Protein AF-M6KYQ9-F1 (afdb_monomer)

Sequence (155 aa):
MGEHYPYIKIFADIIESGAWANLSSAAKTLYLVLLKFSDQHFKPVWPSTEVLLRLTGFKTKKSIIQGKRDLIQAGLLQVTPGTGHTSSRYYFCFNYPGSKIPPQGYNFGNPGGGEKETQGVGKNGSQGSGEVTPNHINITITNNQHQEPEKQKNK

Foldseek 3Di:
DDDPDPDFDDDVLCVVVCLQVQADPLLNLQVRLQSVQADPLQDKDFDALVSSCVRSVPPDVVSVVRNQVRCVVSQQWDWDPDPVVGGIIIGGGQPHPPGPDPGSPDDDDPPDDDDDDDDDDDDDDDDDDDDDDDDDDDDDDDDPPPPDDDPDDDD

Mean predicted aligned error: 15.31 Å

Radius of gyration: 23.97 Å; Cα contacts (8 Å, |Δi|>4): 138; chains: 1; bounding box: 91×59×39 Å

Organism: NCBI:txid1049928

Solvent-accessible surface area (backbone atoms only — not comparable to full-atom values): 10399 Å² total; per-residue (Å²): 133,82,85,83,62,100,68,87,87,74,67,63,61,45,54,76,58,43,58,54,71,75,42,49,73,46,20,54,46,46,51,58,56,53,53,72,68,31,56,98,80,48,49,70,37,54,71,42,71,66,57,49,32,67,73,59,67,48,92,47,70,64,50,54,53,51,14,50,51,46,29,38,75,53,20,44,34,46,73,49,81,41,84,81,86,44,54,39,38,38,35,64,43,61,69,36,82,84,54,83,60,74,85,76,90,69,78,76,72,74,96,75,76,81,89,72,91,75,89,80,88,82,90,80,84,84,90,82,88,79,86,74,79,82,86,82,77,89,81,84,86,84,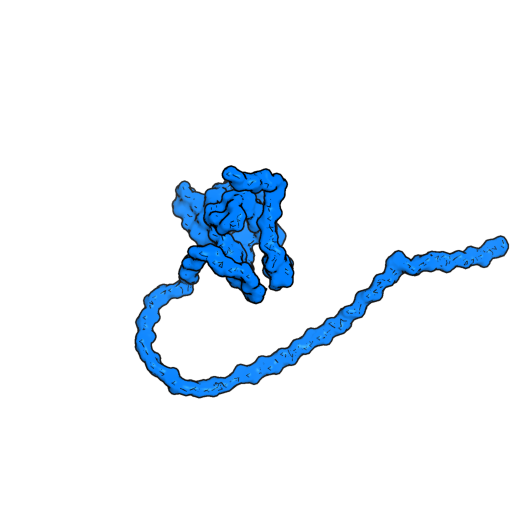84,76,90,78,71,75,81,79,82,80,85,77,132

Structure (mmCIF, N/CA/C/O backbone):
data_AF-M6KYQ9-F1
#
_entry.id   AF-M6KYQ9-F1
#
loop_
_atom_site.group_PDB
_atom_site.id
_atom_site.type_symbol
_atom_site.label_atom_id
_atom_site.label_alt_id
_atom_site.label_comp_id
_atom_site.label_asym_id
_atom_site.label_entity_id
_atom_site.label_seq_id
_atom_site.pdbx_PDB_ins_code
_atom_site.Cartn_x
_atom_site.Cartn_y
_atom_site.Cartn_z
_atom_site.occupancy
_atom_site.B_iso_or_equiv
_atom_site.auth_seq_id
_atom_site.auth_comp_id
_atom_site.auth_asym_id
_atom_site.auth_atom_id
_atom_site.pdbx_PDB_model_num
ATOM 1 N N . MET A 1 1 ? 3.608 9.296 -25.620 1.00 41.34 1 MET A N 1
ATOM 2 C CA . MET A 1 1 ? 2.483 9.630 -24.721 1.00 41.34 1 MET A CA 1
ATOM 3 C C . MET A 1 1 ? 1.931 8.308 -24.217 1.00 41.34 1 MET A C 1
ATOM 5 O O . MET A 1 1 ? 1.531 7.510 -25.050 1.00 41.34 1 MET A O 1
ATOM 9 N N . GLY A 1 2 ? 2.063 8.002 -22.924 1.00 53.06 2 GLY A N 1
ATOM 10 C CA . GLY A 1 2 ? 1.656 6.696 -22.387 1.00 53.06 2 GLY A CA 1
ATOM 11 C C . GLY A 1 2 ? 0.136 6.549 -22.405 1.00 53.06 2 GLY A C 1
ATOM 12 O O . GLY A 1 2 ? -0.569 7.496 -22.059 1.00 53.06 2 GLY A O 1
ATOM 13 N N . GLU A 1 3 ? -0.357 5.392 -22.836 1.00 57.31 3 GLU A N 1
ATOM 14 C CA . GLU A 1 3 ? -1.786 5.098 -22.913 1.00 57.31 3 GLU A CA 1
ATOM 15 C C . GLU A 1 3 ? -2.438 5.222 -21.532 1.00 57.31 3 GLU A C 1
ATOM 17 O O . GLU A 1 3 ? -2.168 4.451 -20.609 1.00 57.31 3 GLU A O 1
ATOM 22 N N . HIS A 1 4 ? -3.283 6.241 -21.378 1.00 58.47 4 HIS A N 1
ATOM 23 C CA . HIS A 1 4 ? -3.971 6.527 -20.130 1.00 58.47 4 HIS A CA 1
ATOM 24 C C . HIS A 1 4 ? -5.234 5.671 -20.043 1.00 58.47 4 HIS A C 1
ATOM 26 O O . HIS A 1 4 ? -6.346 6.107 -20.334 1.00 58.47 4 HIS A O 1
ATOM 32 N N . TYR A 1 5 ? -5.055 4.415 -19.661 1.00 62.69 5 TYR A N 1
ATOM 33 C CA . TYR A 1 5 ? -6.167 3.515 -19.412 1.00 62.69 5 TYR A CA 1
ATOM 34 C C . TYR A 1 5 ? -6.996 3.989 -18.199 1.00 62.69 5 TYR A C 1
ATOM 36 O O . TYR A 1 5 ? -6.416 4.329 -17.166 1.00 62.69 5 TYR A O 1
ATOM 44 N N . PRO A 1 6 ? -8.344 4.004 -18.260 1.00 81.44 6 PRO A N 1
ATOM 45 C CA . PRO A 1 6 ? -9.207 4.446 -17.156 1.00 81.44 6 PRO A CA 1
ATOM 46 C C . PRO A 1 6 ? -9.314 3.402 -16.025 1.00 81.44 6 PRO A C 1
ATOM 48 O O . PRO A 1 6 ? -10.320 3.341 -15.323 1.00 81.44 6 PRO A O 1
ATOM 51 N N . TYR A 1 7 ? -8.299 2.555 -15.852 1.00 83.44 7 TYR A N 1
ATOM 52 C CA . TYR A 1 7 ? -8.259 1.490 -14.857 1.00 83.44 7 TYR A CA 1
ATOM 53 C C . TYR A 1 7 ? -6.860 1.364 -14.245 1.00 83.44 7 TYR A C 1
ATOM 55 O O . TYR A 1 7 ? -5.866 1.812 -14.812 1.00 83.44 7 TYR A O 1
ATOM 63 N N . ILE A 1 8 ? -6.791 0.752 -13.064 1.00 86.56 8 ILE A N 1
ATOM 64 C CA . ILE A 1 8 ? -5.547 0.522 -12.326 1.00 86.56 8 ILE A CA 1
ATOM 65 C C . ILE A 1 8 ? -5.123 -0.930 -12.546 1.00 86.56 8 ILE A C 1
ATOM 67 O O . ILE A 1 8 ? -5.922 -1.841 -12.339 1.00 86.56 8 ILE A O 1
ATOM 71 N N . LYS A 1 9 ? -3.872 -1.145 -12.965 1.00 86.75 9 LYS A N 1
ATOM 72 C CA . LYS A 1 9 ? -3.270 -2.480 -13.078 1.00 86.75 9 LYS A CA 1
ATOM 73 C C . LYS A 1 9 ? -2.538 -2.834 -11.788 1.00 86.75 9 LYS A C 1
ATOM 75 O O . LYS A 1 9 ? -1.874 -1.985 -11.199 1.00 86.75 9 LYS A O 1
ATOM 80 N N . ILE A 1 10 ? -2.632 -4.098 -11.392 1.00 90.44 10 ILE A N 1
ATOM 81 C CA . ILE A 1 10 ? -1.835 -4.698 -10.319 1.00 90.44 10 ILE A CA 1
ATOM 82 C C . ILE A 1 10 ? -1.170 -5.962 -10.850 1.00 90.44 10 ILE A C 1
ATOM 84 O O . ILE A 1 10 ? -1.710 -6.610 -11.747 1.00 90.44 10 ILE A O 1
ATOM 88 N N . PHE A 1 11 ? -0.003 -6.316 -10.315 1.00 91.69 11 PHE A N 1
ATOM 89 C CA . PHE A 1 11 ? 0.630 -7.581 -10.667 1.00 91.69 11 PHE A CA 1
ATOM 90 C C . PHE A 1 11 ? -0.206 -8.752 -10.151 1.00 91.69 11 PHE A C 1
ATOM 92 O O .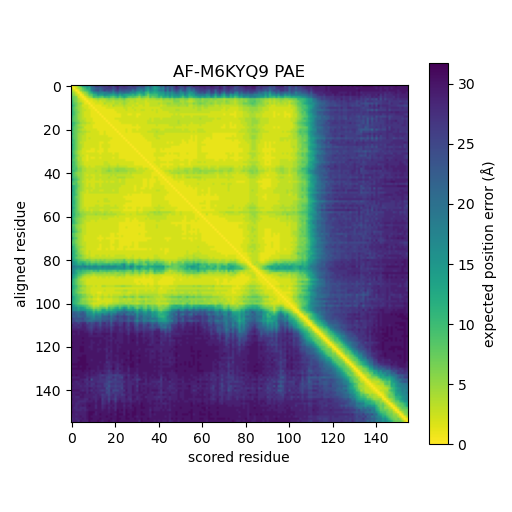 PHE A 1 11 ? -0.526 -8.808 -8.963 1.00 91.69 11 PHE A O 1
ATOM 99 N N . ALA A 1 12 ? -0.514 -9.699 -11.040 1.00 94.44 12 ALA A N 1
ATOM 100 C CA . ALA A 1 12 ? -1.242 -10.917 -10.687 1.00 94.44 12 ALA A CA 1
ATOM 101 C C . ALA A 1 12 ? -0.519 -11.716 -9.591 1.00 94.44 12 ALA A C 1
ATOM 103 O O . ALA A 1 12 ? -1.167 -12.224 -8.684 1.00 94.44 12 ALA A O 1
ATOM 104 N N . ASP A 1 13 ? 0.818 -11.713 -9.598 1.00 95.19 13 ASP A N 1
ATOM 105 C CA . ASP A 1 13 ? 1.647 -12.388 -8.593 1.00 95.19 13 ASP A CA 1
ATOM 106 C C . ASP A 1 13 ? 1.358 -11.924 -7.150 1.00 95.19 13 ASP A C 1
ATOM 108 O O . ASP A 1 13 ? 1.418 -12.725 -6.222 1.00 95.19 13 ASP A O 1
ATOM 112 N N . ILE A 1 14 ? 0.941 -10.667 -6.936 1.00 95.44 14 ILE A N 1
ATOM 113 C CA . ILE A 1 14 ? 0.548 -10.168 -5.602 1.00 95.44 14 ILE A CA 1
ATOM 114 C C . ILE A 1 14 ? -0.714 -10.887 -5.104 1.00 95.44 14 ILE A C 1
ATOM 116 O O . ILE A 1 14 ? -0.887 -11.104 -3.904 1.00 95.44 14 ILE A O 1
ATOM 120 N N . ILE A 1 15 ? -1.609 -11.259 -6.020 1.00 95.94 15 ILE A N 1
ATOM 121 C CA . ILE A 1 15 ? -2.817 -12.027 -5.715 1.00 95.94 15 ILE A CA 1
ATOM 122 C C . ILE A 1 15 ? -2.465 -13.509 -5.567 1.00 95.94 15 ILE A C 1
ATOM 124 O O . ILE A 1 15 ? -2.803 -14.113 -4.552 1.00 95.94 15 ILE A O 1
ATOM 128 N N . GLU A 1 16 ? -1.774 -14.078 -6.555 1.00 95.69 16 GLU A N 1
ATOM 129 C CA . GLU A 1 16 ? -1.474 -15.512 -6.648 1.00 95.69 16 GLU A CA 1
ATOM 130 C C . GLU A 1 16 ? -0.561 -16.010 -5.520 1.00 95.69 16 GLU A C 1
ATOM 132 O O . GLU A 1 16 ? -0.732 -17.127 -5.043 1.00 95.69 16 GLU A O 1
ATOM 137 N N . SER A 1 17 ? 0.363 -15.175 -5.037 1.00 95.00 17 SER A N 1
ATOM 138 C CA . SER A 1 17 ? 1.214 -15.477 -3.873 1.00 95.00 17 SER A CA 1
ATOM 139 C C . SER A 1 17 ? 0.464 -15.467 -2.535 1.00 95.00 17 SER A C 1
ATOM 141 O O . SER A 1 17 ? 1.022 -15.842 -1.506 1.00 95.00 17 SER A O 1
ATOM 143 N N . GLY A 1 18 ? -0.785 -14.989 -2.509 1.00 95.50 18 GLY A N 1
ATOM 144 C CA . GLY A 1 18 ? -1.556 -14.788 -1.283 1.00 95.50 18 GLY A CA 1
ATOM 145 C C . GLY A 1 18 ? -1.189 -13.518 -0.506 1.00 95.50 18 GLY A C 1
ATOM 146 O O . GLY A 1 18 ? -1.856 -13.206 0.485 1.00 95.50 18 GLY A O 1
ATOM 147 N N . ALA A 1 19 ? -0.201 -12.733 -0.959 1.00 96.06 19 ALA A N 1
ATOM 148 C CA . ALA A 1 19 ? 0.169 -11.465 -0.326 1.00 96.06 19 ALA A CA 1
ATOM 149 C C . ALA A 1 19 ? -1.037 -10.516 -0.223 1.00 96.06 19 ALA A C 1
ATOM 151 O O . ALA A 1 19 ? -1.302 -9.958 0.842 1.00 96.06 19 ALA A O 1
ATOM 152 N N . TRP A 1 20 ? -1.831 -10.406 -1.294 1.00 96.94 20 TRP A N 1
ATOM 153 C CA . TRP A 1 20 ? -3.057 -9.608 -1.318 1.00 96.94 20 TRP A CA 1
ATOM 154 C C . TRP A 1 20 ? -4.084 -10.063 -0.278 1.00 96.94 20 TRP A C 1
ATOM 156 O O . TRP A 1 20 ? -4.695 -9.233 0.400 1.00 96.94 20 TRP A O 1
ATOM 166 N N . ALA A 1 21 ? -4.294 -11.374 -0.145 1.00 96.62 21 ALA A N 1
ATOM 167 C CA . ALA A 1 21 ? -5.312 -11.930 0.743 1.00 96.62 21 ALA A CA 1
ATOM 168 C C . ALA A 1 21 ? -5.060 -11.516 2.200 1.00 96.62 21 ALA A C 1
ATOM 170 O O . ALA A 1 21 ? -5.989 -11.056 2.868 1.00 96.62 21 ALA A O 1
ATOM 171 N N . ASN A 1 22 ? -3.794 -11.542 2.621 1.00 96.00 22 ASN A N 1
ATOM 172 C CA . ASN A 1 22 ? -3.349 -11.248 3.984 1.00 96.00 22 ASN A CA 1
ATOM 173 C C . ASN A 1 22 ? -3.386 -9.757 4.364 1.00 96.00 22 ASN A C 1
ATOM 175 O O . ASN A 1 22 ? -3.239 -9.415 5.537 1.00 96.00 22 ASN A O 1
ATOM 179 N N . LEU A 1 23 ? -3.596 -8.849 3.406 1.00 97.81 23 LEU A N 1
ATOM 180 C CA . LEU A 1 23 ? -3.702 -7.418 3.689 1.00 97.81 23 LEU A CA 1
ATOM 181 C C . LEU A 1 23 ? -4.991 -7.073 4.442 1.00 97.81 23 LEU A C 1
ATOM 183 O O . LEU A 1 23 ? -6.070 -7.569 4.113 1.00 97.81 23 LEU A O 1
ATOM 187 N N . SER A 1 24 ? -4.928 -6.112 5.364 1.00 97.88 24 SER A N 1
ATOM 188 C CA . SER A 1 24 ? -6.147 -5.514 5.915 1.00 97.88 24 SER A CA 1
ATOM 189 C C . SER A 1 24 ? -6.946 -4.768 4.841 1.00 97.88 24 SER A C 1
ATOM 191 O O . SER A 1 24 ? -6.408 -4.333 3.818 1.00 97.88 24 SER A O 1
ATOM 193 N N . SER A 1 25 ? -8.238 -4.544 5.085 1.00 97.88 25 SER A N 1
ATOM 194 C CA . SER A 1 25 ? -9.070 -3.726 4.191 1.00 97.88 25 SER A CA 1
ATOM 195 C C . SER A 1 25 ? -8.495 -2.317 4.004 1.00 97.88 25 SER A C 1
ATOM 197 O O . SER A 1 25 ? -8.551 -1.767 2.909 1.00 97.88 25 SER A O 1
ATOM 199 N N . ALA A 1 26 ? -7.877 -1.750 5.048 1.00 98.00 26 ALA A N 1
ATOM 200 C CA . ALA A 1 26 ? -7.225 -0.447 4.960 1.00 98.00 26 ALA A CA 1
ATOM 201 C C . ALA A 1 26 ? -6.004 -0.475 4.025 1.00 98.00 26 ALA A C 1
ATOM 203 O O . ALA A 1 26 ? -5.824 0.434 3.215 1.00 98.00 26 ALA A O 1
ATOM 204 N N . ALA A 1 27 ? -5.184 -1.524 4.100 1.00 98.31 27 ALA A N 1
ATOM 205 C CA . ALA A 1 27 ? -4.039 -1.705 3.216 1.00 98.31 27 ALA A CA 1
ATOM 206 C C . ALA A 1 27 ? -4.456 -1.883 1.753 1.00 98.31 27 ALA A C 1
ATOM 208 O O . ALA A 1 27 ? -3.919 -1.193 0.889 1.00 98.31 27 ALA A O 1
ATOM 209 N N . LYS A 1 28 ? -5.454 -2.735 1.481 1.00 98.19 28 LYS A N 1
ATOM 210 C CA . LYS A 1 28 ? -5.987 -2.955 0.126 1.00 98.19 28 LYS A CA 1
ATOM 211 C C . LYS A 1 28 ? -6.464 -1.645 -0.509 1.00 98.19 28 LYS A C 1
ATOM 213 O O . LYS A 1 28 ? -6.032 -1.296 -1.606 1.00 98.19 28 LYS A O 1
ATOM 218 N N . THR A 1 29 ? -7.291 -0.880 0.205 1.00 97.94 29 THR A N 1
ATOM 219 C CA . THR A 1 29 ? -7.791 0.417 -0.278 1.00 97.94 29 THR A CA 1
ATOM 220 C C . THR A 1 29 ? -6.657 1.420 -0.482 1.00 97.94 29 THR A C 1
ATOM 222 O O . THR A 1 29 ? -6.605 2.090 -1.514 1.00 97.94 29 THR A O 1
ATOM 225 N N . LEU A 1 30 ? -5.721 1.518 0.469 1.00 98.19 30 LEU A N 1
ATOM 226 C CA . LEU A 1 30 ? -4.599 2.449 0.360 1.00 98.19 30 LEU A CA 1
ATOM 227 C C . LEU A 1 30 ? -3.693 2.115 -0.832 1.00 98.19 30 LEU A C 1
ATOM 229 O O . LEU A 1 30 ? -3.315 3.024 -1.565 1.00 98.19 30 LEU A O 1
ATOM 233 N N . TYR A 1 31 ? -3.381 0.837 -1.053 1.00 97.62 31 TYR A N 1
ATOM 234 C CA . TYR A 1 31 ? -2.531 0.385 -2.154 1.00 97.62 31 TYR A CA 1
ATOM 235 C C . TYR A 1 31 ? -3.104 0.779 -3.518 1.00 97.62 31 TYR A C 1
ATOM 237 O O . TYR A 1 31 ? -2.410 1.399 -4.321 1.00 97.62 31 TYR A O 1
ATOM 245 N N . LEU A 1 32 ? -4.395 0.513 -3.750 1.00 96.06 32 LEU A N 1
ATOM 246 C CA . LEU A 1 32 ? -5.072 0.889 -4.996 1.00 96.06 32 LEU A CA 1
ATOM 247 C C . LEU A 1 32 ? -5.061 2.405 -5.215 1.00 96.06 32 LEU A C 1
ATOM 249 O O . LEU A 1 32 ? -4.772 2.871 -6.315 1.00 96.06 32 LEU A O 1
ATOM 253 N N . VAL A 1 33 ? -5.324 3.191 -4.168 1.00 96.75 33 VAL A N 1
ATOM 254 C CA . VAL A 1 33 ? -5.276 4.656 -4.266 1.00 96.75 33 VAL A CA 1
ATOM 255 C C . VAL A 1 33 ? -3.861 5.153 -4.562 1.00 96.75 33 VAL A C 1
ATOM 257 O O . VAL A 1 33 ? -3.710 6.075 -5.357 1.00 96.75 33 VAL A O 1
ATOM 260 N N . LEU A 1 34 ? -2.821 4.558 -3.974 1.00 96.62 34 LEU A N 1
ATOM 261 C CA . LEU A 1 34 ? -1.434 4.931 -4.267 1.00 96.62 34 LEU A CA 1
ATOM 262 C C . LEU A 1 34 ? -1.060 4.630 -5.724 1.00 96.62 34 LEU A C 1
ATOM 264 O O . LEU A 1 34 ? -0.415 5.463 -6.361 1.00 96.62 34 LEU A O 1
ATOM 268 N N . LEU A 1 35 ? -1.503 3.496 -6.276 1.00 94.50 35 LEU A N 1
ATOM 269 C CA . LEU A 1 35 ? -1.227 3.128 -7.669 1.00 94.50 35 LEU A CA 1
ATOM 270 C C . LEU A 1 35 ? -1.780 4.135 -8.674 1.00 94.50 35 LEU A C 1
ATOM 272 O O . LEU A 1 35 ? -1.158 4.357 -9.707 1.00 94.50 35 LEU A O 1
ATOM 276 N N . LYS A 1 36 ? -2.891 4.811 -8.352 1.00 93.12 36 LYS A N 1
ATOM 277 C CA . LYS A 1 36 ? -3.442 5.896 -9.180 1.00 93.12 36 LYS A CA 1
ATOM 278 C C . LYS A 1 36 ? -2.427 7.013 -9.462 1.00 93.12 36 LYS A C 1
ATOM 280 O O . LYS A 1 36 ? -2.535 7.682 -10.485 1.00 93.12 36 LYS A O 1
ATOM 285 N N . PHE A 1 37 ? -1.501 7.262 -8.538 1.00 93.06 37 PHE A N 1
ATOM 286 C CA . PHE A 1 37 ? -0.486 8.313 -8.667 1.00 93.06 37 PHE A CA 1
ATOM 287 C C . PHE A 1 37 ? 0.803 7.823 -9.327 1.00 93.06 37 PHE A C 1
ATOM 289 O O . PHE A 1 37 ? 1.664 8.636 -9.676 1.00 93.06 37 PHE A O 1
ATOM 296 N N . SER A 1 38 ? 0.954 6.508 -9.451 1.00 91.00 38 SER A N 1
ATOM 297 C CA . SER A 1 38 ? 2.131 5.887 -10.029 1.00 91.00 38 SER A CA 1
ATOM 298 C C . SER A 1 38 ? 1.944 5.657 -11.528 1.00 91.00 38 SER A C 1
ATOM 300 O O . SER A 1 38 ? 0.911 5.989 -12.109 1.00 91.00 38 SER A O 1
ATOM 302 N N . ASP A 1 39 ? 2.979 5.141 -12.171 1.00 87.44 39 ASP A N 1
ATOM 303 C CA . ASP A 1 39 ? 2.957 4.727 -13.568 1.00 87.44 39 ASP A CA 1
ATOM 304 C C . ASP A 1 39 ? 3.199 3.215 -13.684 1.00 87.44 39 ASP A C 1
ATOM 306 O O . ASP A 1 39 ? 3.266 2.493 -12.690 1.00 87.44 39 ASP A O 1
ATOM 310 N N . GLN A 1 40 ? 3.338 2.726 -14.915 1.00 83.38 40 GLN A N 1
ATOM 311 C CA . GLN A 1 40 ? 3.627 1.316 -15.193 1.00 83.38 40 GLN A CA 1
ATOM 312 C C . GLN A 1 40 ? 4.966 0.823 -14.611 1.00 83.38 40 GLN A C 1
ATOM 314 O O . GLN A 1 40 ? 5.182 -0.383 -14.530 1.00 83.38 40 GLN A O 1
ATOM 319 N N . HIS A 1 41 ? 5.861 1.737 -14.226 1.00 85.50 41 HIS A N 1
ATOM 320 C CA . HIS A 1 41 ? 7.160 1.438 -13.624 1.00 85.50 41 HIS A CA 1
ATOM 321 C C . HIS A 1 41 ? 7.148 1.619 -12.105 1.00 85.50 41 HIS A C 1
ATOM 323 O O . HIS A 1 41 ? 8.199 1.568 -11.472 1.00 85.50 41 HIS A O 1
ATOM 329 N N . PHE A 1 42 ? 5.967 1.817 -11.513 1.00 88.75 42 PHE A N 1
ATOM 330 C CA . PHE A 1 42 ? 5.790 1.968 -10.076 1.00 88.75 42 PHE A CA 1
ATOM 331 C C . PHE A 1 42 ? 6.645 3.093 -9.480 1.00 88.75 42 PHE A C 1
ATOM 333 O O . PHE A 1 42 ? 7.176 2.965 -8.371 1.00 88.75 42 PHE A O 1
ATOM 340 N N . LYS A 1 43 ? 6.774 4.216 -10.205 1.00 90.31 43 LYS A N 1
ATOM 341 C CA . LYS A 1 43 ? 7.516 5.380 -9.711 1.00 90.31 43 LYS A CA 1
ATOM 342 C C . LYS A 1 43 ? 7.080 5.775 -8.289 1.00 90.31 43 LYS A C 1
ATOM 344 O O . LYS A 1 43 ? 5.896 5.632 -7.946 1.00 90.31 43 LYS A O 1
ATOM 349 N N . PRO A 1 44 ? 7.993 6.341 -7.482 1.00 93.12 44 PRO A N 1
ATOM 350 C CA . PRO A 1 44 ? 7.654 6.833 -6.155 1.00 93.12 44 PRO A CA 1
ATOM 351 C C . PRO A 1 44 ? 6.551 7.891 -6.207 1.00 93.12 44 PRO A C 1
ATOM 353 O O . PRO A 1 44 ? 6.505 8.711 -7.125 1.00 93.12 44 PRO A O 1
ATOM 356 N N . VAL A 1 45 ? 5.687 7.904 -5.193 1.00 94.94 45 VAL A N 1
ATOM 357 C CA . VAL A 1 45 ? 4.558 8.843 -5.095 1.00 94.94 45 VAL A CA 1
ATOM 358 C C . VAL A 1 45 ? 4.550 9.539 -3.738 1.00 94.94 45 VAL A C 1
ATOM 360 O O . VAL A 1 45 ? 5.055 9.007 -2.756 1.00 94.94 45 VAL A O 1
ATOM 363 N N . TRP A 1 46 ? 3.988 10.743 -3.657 1.00 95.94 46 TRP A N 1
ATOM 364 C CA . TRP A 1 46 ? 3.936 11.528 -2.412 1.00 95.94 46 TRP A CA 1
ATOM 365 C C . TRP A 1 46 ? 2.619 12.308 -2.254 1.00 95.94 46 TRP A C 1
ATOM 367 O O . TRP A 1 46 ? 2.637 13.525 -2.053 1.00 95.94 46 TRP A O 1
ATOM 377 N N . PRO A 1 47 ? 1.447 11.648 -2.356 1.00 95.50 47 PRO A N 1
ATOM 378 C CA . PRO A 1 47 ? 0.177 12.319 -2.113 1.00 95.50 47 PRO A CA 1
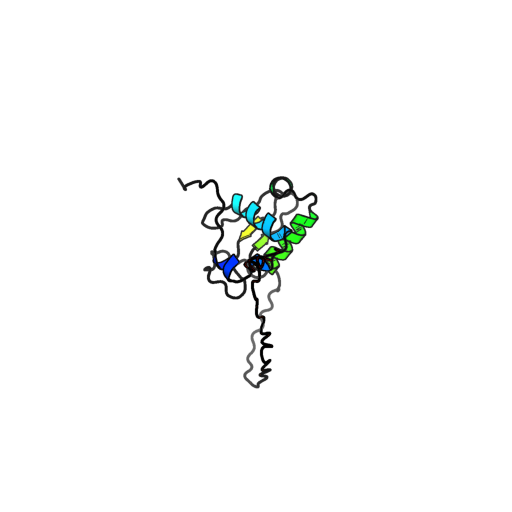ATOM 379 C C . PRO A 1 47 ? 0.091 12.827 -0.667 1.00 95.50 47 PRO A C 1
ATOM 381 O O . PRO A 1 47 ? 0.564 12.179 0.275 1.00 95.50 47 PRO A O 1
ATOM 384 N N . SER A 1 48 ? -0.554 13.980 -0.487 1.00 94.38 48 SER A N 1
ATOM 385 C CA . SER A 1 48 ? -0.787 14.542 0.842 1.00 94.38 48 SER A CA 1
ATOM 386 C C . SER A 1 48 ? -1.755 13.673 1.651 1.00 94.38 48 SER A C 1
ATOM 388 O O . SER A 1 48 ? -2.550 12.901 1.109 1.00 94.38 48 SER A O 1
ATOM 390 N N . THR A 1 49 ? -1.726 13.821 2.979 1.00 93.94 49 THR A N 1
ATOM 391 C CA . THR A 1 49 ? -2.657 13.085 3.855 1.00 93.94 49 THR A CA 1
ATOM 392 C C . THR A 1 49 ? -4.117 13.416 3.535 1.00 93.94 49 THR A C 1
ATOM 394 O O . THR A 1 49 ? -4.961 12.529 3.574 1.00 93.94 49 THR A O 1
ATOM 397 N N . GLU A 1 50 ? -4.414 14.667 3.186 1.00 95.31 50 GLU A N 1
ATOM 398 C CA . GLU A 1 50 ? -5.758 15.102 2.794 1.00 95.31 50 GLU A CA 1
ATOM 399 C C . GLU A 1 50 ? -6.238 14.401 1.518 1.00 95.31 50 GLU A C 1
ATOM 401 O O . GLU A 1 50 ? -7.339 13.852 1.489 1.00 95.31 50 GLU A O 1
ATOM 406 N N . VAL A 1 51 ? -5.383 14.337 0.491 1.00 96.69 51 VAL A N 1
ATOM 407 C CA . VAL A 1 51 ? -5.679 13.627 -0.761 1.00 96.69 51 VAL A CA 1
ATOM 408 C C . VAL A 1 51 ? -5.926 12.143 -0.496 1.00 96.69 51 VAL A C 1
ATOM 410 O O . VAL A 1 51 ? -6.888 11.577 -1.016 1.00 96.69 51 VAL A O 1
ATOM 413 N N . LEU A 1 52 ? -5.102 11.519 0.350 1.00 96.88 52 LEU A N 1
ATOM 414 C CA . LEU A 1 52 ? -5.290 10.122 0.732 1.00 96.88 52 LEU A CA 1
ATOM 415 C C . LEU A 1 52 ? -6.621 9.906 1.454 1.00 96.88 52 LEU A C 1
ATOM 417 O O . LEU A 1 52 ? -7.349 8.994 1.076 1.00 96.88 52 LEU A O 1
ATOM 421 N N . LEU A 1 53 ? -6.980 10.737 2.437 1.00 97.62 53 LEU A N 1
ATOM 422 C CA . LEU A 1 53 ? -8.270 10.630 3.135 1.00 97.62 53 LEU A CA 1
ATOM 423 C C . LEU A 1 53 ? -9.445 10.767 2.160 1.00 97.62 53 LEU A C 1
ATOM 425 O O . LEU A 1 53 ? -10.357 9.941 2.177 1.00 97.62 53 LEU A O 1
ATOM 429 N N . ARG A 1 54 ? -9.389 11.760 1.264 1.00 98.06 54 ARG A N 1
ATOM 430 C CA . ARG A 1 54 ? -10.431 12.011 0.263 1.00 98.06 54 ARG A CA 1
ATOM 431 C C . ARG A 1 54 ? -10.638 10.820 -0.672 1.00 98.06 54 ARG A C 1
ATOM 433 O O . ARG A 1 54 ? -11.779 10.447 -0.917 1.00 98.06 54 ARG A O 1
ATOM 440 N N . LEU A 1 55 ? -9.561 10.241 -1.206 1.00 97.38 55 LEU A N 1
ATOM 441 C CA . LEU A 1 55 ? -9.655 9.186 -2.223 1.00 97.38 55 LEU A CA 1
ATOM 442 C C . LEU A 1 55 ? -9.865 7.785 -1.643 1.00 97.38 55 LEU A C 1
ATOM 444 O O . LEU A 1 55 ? -10.495 6.954 -2.284 1.00 97.38 55 LEU A O 1
ATOM 448 N N . THR A 1 56 ? -9.353 7.516 -0.441 1.00 97.44 56 THR A N 1
ATOM 449 C CA . THR A 1 56 ? -9.592 6.237 0.254 1.00 97.44 56 THR A CA 1
ATOM 450 C C . THR A 1 56 ? -10.961 6.180 0.928 1.00 97.44 56 THR A C 1
ATOM 452 O O . THR A 1 56 ? -11.428 5.097 1.270 1.00 97.44 56 THR A O 1
ATOM 455 N N . GLY A 1 57 ? -11.586 7.334 1.181 1.00 97.62 57 GLY A N 1
ATOM 456 C CA . GLY A 1 57 ? -12.808 7.436 1.980 1.00 97.62 57 GLY A CA 1
ATOM 457 C C . GLY A 1 57 ? -12.586 7.217 3.482 1.00 97.62 57 GLY A C 1
ATOM 458 O O . GLY A 1 57 ? -13.554 7.175 4.249 1.00 97.62 57 GLY A O 1
ATOM 459 N N . PHE A 1 58 ? -11.333 7.088 3.933 1.00 97.75 58 PHE A N 1
ATOM 460 C CA . PHE A 1 58 ? -11.019 6.940 5.349 1.00 97.75 58 PHE A CA 1
ATOM 461 C C . PHE A 1 58 ? -11.418 8.185 6.138 1.00 97.75 58 PHE A C 1
ATOM 463 O O . PHE A 1 58 ? -11.1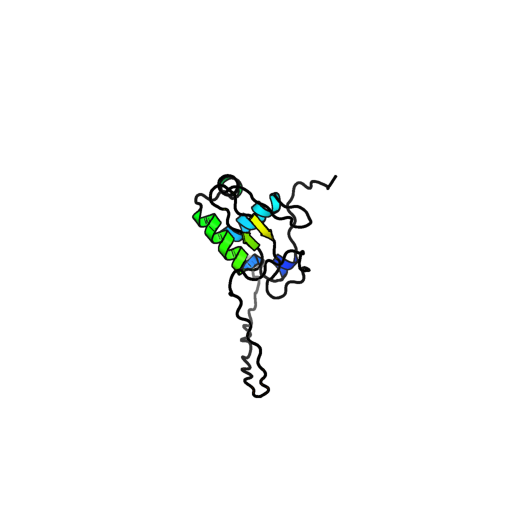60 9.317 5.741 1.00 97.75 58 PHE A O 1
ATOM 470 N N . LYS A 1 59 ? -12.005 7.967 7.318 1.00 95.31 59 LYS A N 1
ATOM 471 C CA . LYS A 1 59 ? -12.433 9.058 8.205 1.00 95.31 59 LYS A CA 1
ATOM 472 C C . LYS A 1 59 ? -11.297 9.627 9.046 1.00 95.31 59 LYS A C 1
ATOM 474 O O . LYS A 1 59 ? -11.392 10.749 9.527 1.00 95.31 59 LYS A O 1
ATOM 479 N N . THR A 1 60 ? -10.229 8.855 9.255 1.00 95.50 60 THR A N 1
ATOM 480 C CA . THR A 1 60 ? -9.145 9.240 10.163 1.00 95.50 60 THR A CA 1
ATOM 481 C C . THR A 1 60 ? -7.771 8.901 9.603 1.00 95.50 60 THR A C 1
ATOM 483 O O . THR A 1 60 ? -7.587 7.932 8.863 1.00 95.50 60 THR A O 1
ATOM 486 N N . LYS A 1 61 ? -6.763 9.658 10.051 1.00 95.25 61 LYS A N 1
ATOM 487 C CA . LYS A 1 61 ? -5.349 9.378 9.762 1.00 95.25 61 LYS A CA 1
ATOM 488 C C . LYS A 1 61 ? -4.901 8.010 10.293 1.00 95.25 61 LYS A C 1
ATOM 490 O O . LYS A 1 61 ? -3.978 7.426 9.733 1.00 95.25 61 LYS A O 1
ATOM 495 N N . LYS A 1 62 ? -5.558 7.473 11.332 1.00 96.38 62 LYS A N 1
ATOM 496 C CA . LYS A 1 62 ? -5.238 6.153 11.903 1.00 96.38 62 LYS A CA 1
ATOM 497 C C . LYS A 1 62 ? -5.409 5.032 10.876 1.00 96.38 62 LYS A C 1
ATOM 499 O O . LYS A 1 62 ? -4.554 4.160 10.808 1.00 96.38 62 LYS A O 1
ATOM 504 N N . SER A 1 63 ? -6.437 5.095 10.028 1.00 97.56 63 SER A N 1
ATOM 505 C CA . SER A 1 63 ? -6.640 4.115 8.950 1.00 97.56 63 SER A CA 1
ATOM 506 C C . SER A 1 63 ? -5.512 4.154 7.915 1.00 97.56 63 SER A C 1
ATOM 508 O O . SER A 1 63 ? -5.056 3.106 7.471 1.00 97.56 63 SER A O 1
ATOM 510 N N . ILE A 1 64 ? -4.995 5.348 7.592 1.00 96.81 64 ILE A N 1
ATOM 511 C CA . ILE A 1 64 ? -3.812 5.493 6.728 1.00 96.81 64 ILE A CA 1
ATOM 512 C C . ILE A 1 64 ? -2.582 4.894 7.413 1.00 96.81 64 ILE A C 1
ATOM 514 O O . ILE A 1 64 ? -1.827 4.165 6.784 1.00 96.81 64 ILE A O 1
ATOM 518 N N . ILE A 1 65 ? -2.362 5.186 8.698 1.00 96.38 65 ILE A N 1
ATOM 519 C CA . ILE A 1 65 ? -1.229 4.639 9.462 1.00 96.38 65 ILE A CA 1
ATOM 520 C C . ILE A 1 65 ? -1.276 3.107 9.483 1.00 96.38 65 ILE A C 1
ATOM 522 O O . ILE A 1 65 ? -0.265 2.476 9.185 1.00 96.38 65 ILE A O 1
ATOM 526 N N . GLN A 1 66 ? -2.445 2.524 9.756 1.00 97.56 66 GLN A N 1
ATOM 527 C CA . GLN A 1 66 ? -2.652 1.078 9.741 1.00 97.56 66 GLN A CA 1
ATOM 528 C C . GLN A 1 66 ? -2.395 0.487 8.350 1.00 97.56 66 GLN A C 1
ATOM 530 O O . GLN A 1 66 ? -1.607 -0.443 8.226 1.00 97.56 66 GLN A O 1
ATOM 535 N N . GLY A 1 67 ? -2.982 1.069 7.298 1.00 97.88 67 GLY A N 1
ATOM 536 C CA . GLY A 1 67 ? -2.764 0.613 5.925 1.00 97.88 67 GLY A CA 1
ATOM 537 C C . GLY A 1 67 ? -1.290 0.666 5.513 1.00 97.88 67 GLY A C 1
ATOM 538 O O . GLY A 1 67 ? -0.791 -0.284 4.923 1.00 97.88 67 GLY A O 1
ATOM 539 N N . LYS A 1 68 ? -0.563 1.732 5.879 1.00 97.31 68 LYS A N 1
ATOM 540 C CA . LYS A 1 68 ? 0.887 1.836 5.638 1.00 97.31 68 LYS A CA 1
ATOM 541 C C . LYS A 1 68 ? 1.655 0.725 6.343 1.00 97.31 68 LYS A C 1
ATOM 543 O O . LYS A 1 68 ? 2.477 0.076 5.710 1.00 97.31 68 LYS A O 1
ATOM 548 N N . ARG A 1 69 ? 1.393 0.525 7.639 1.00 97.56 69 ARG A N 1
ATOM 549 C CA . ARG A 1 69 ? 2.064 -0.498 8.450 1.00 97.56 69 ARG A CA 1
ATOM 550 C C . ARG A 1 69 ? 1.891 -1.883 7.834 1.00 97.56 69 ARG A C 1
ATOM 552 O O . ARG A 1 69 ? 2.875 -2.589 7.660 1.00 97.56 69 ARG A O 1
ATOM 559 N N . ASP A 1 70 ? 0.666 -2.222 7.457 1.00 97.94 70 ASP A N 1
ATOM 560 C CA . ASP A 1 70 ? 0.336 -3.536 6.908 1.00 97.94 70 ASP A CA 1
ATOM 561 C C . ASP A 1 70 ? 0.958 -3.750 5.522 1.00 97.94 70 ASP A C 1
ATOM 563 O O . ASP A 1 70 ? 1.447 -4.837 5.235 1.00 97.94 70 ASP A O 1
ATOM 567 N N . LEU A 1 71 ? 1.009 -2.715 4.674 1.00 97.62 71 LEU A N 1
ATOM 568 C CA . LEU A 1 71 ? 1.687 -2.792 3.374 1.00 97.62 71 LEU A CA 1
ATOM 569 C C . LEU A 1 71 ? 3.208 -2.930 3.507 1.00 97.62 71 LEU A C 1
ATOM 571 O O . LEU A 1 71 ? 3.815 -3.674 2.738 1.00 97.62 71 LEU A O 1
ATOM 575 N N . ILE A 1 72 ? 3.815 -2.240 4.478 1.00 96.19 72 ILE A N 1
ATOM 576 C CA . ILE A 1 72 ? 5.243 -2.385 4.792 1.00 96.19 72 ILE A CA 1
ATOM 577 C C . ILE A 1 72 ? 5.530 -3.803 5.285 1.00 96.19 72 ILE A C 1
ATOM 579 O O . ILE A 1 72 ? 6.442 -4.454 4.786 1.00 96.19 72 ILE A O 1
ATOM 583 N N . GLN A 1 73 ? 4.726 -4.304 6.224 1.00 96.06 73 GLN A N 1
ATOM 584 C CA . GLN A 1 73 ? 4.874 -5.655 6.760 1.00 96.06 73 GLN A CA 1
ATOM 585 C C . GLN A 1 73 ? 4.691 -6.727 5.678 1.00 96.06 73 GLN A C 1
ATOM 587 O O . GLN A 1 73 ? 5.402 -7.727 5.681 1.00 96.06 73 GLN A O 1
ATOM 592 N N . ALA A 1 74 ? 3.774 -6.508 4.736 1.00 95.81 74 ALA A N 1
ATOM 593 C CA . ALA A 1 74 ? 3.567 -7.389 3.594 1.00 95.81 74 ALA A CA 1
ATOM 594 C C . ALA A 1 74 ? 4.646 -7.254 2.504 1.00 95.81 74 ALA A C 1
ATOM 596 O O . ALA A 1 74 ? 4.527 -7.900 1.471 1.00 95.81 74 ALA A O 1
ATOM 597 N N . GLY A 1 75 ? 5.666 -6.405 2.673 1.00 94.81 75 GLY A N 1
ATOM 598 C CA . GLY A 1 75 ? 6.736 -6.226 1.687 1.00 94.81 75 GLY A CA 1
ATOM 599 C C . GLY A 1 75 ? 6.297 -5.538 0.388 1.00 94.81 75 GLY A C 1
ATOM 600 O O . GLY A 1 75 ? 7.018 -5.609 -0.607 1.00 94.81 75 GLY A O 1
ATOM 601 N N . LEU A 1 76 ? 5.134 -4.874 0.387 1.00 95.62 76 LEU A N 1
ATOM 602 C CA . LEU A 1 76 ? 4.546 -4.216 -0.788 1.00 95.62 76 LEU A CA 1
ATOM 603 C C . LEU A 1 76 ? 4.839 -2.713 -0.867 1.00 95.62 76 LEU A C 1
ATOM 605 O O . LEU A 1 76 ? 4.572 -2.070 -1.886 1.00 95.62 76 LEU A O 1
ATOM 609 N N . LEU A 1 77 ? 5.350 -2.129 0.217 1.00 95.25 77 LEU A N 1
ATOM 610 C CA . LEU A 1 77 ? 5.578 -0.695 0.318 1.00 95.25 77 LEU A CA 1
ATOM 611 C C . LEU A 1 77 ? 6.759 -0.380 1.235 1.00 95.25 77 LEU A C 1
ATOM 613 O O . LEU A 1 77 ? 6.914 -0.970 2.297 1.00 95.25 77 LEU A O 1
ATOM 617 N N . GLN A 1 78 ? 7.527 0.633 0.873 1.00 94.06 78 GLN A N 1
ATOM 618 C CA . GLN A 1 78 ? 8.447 1.339 1.754 1.00 94.06 78 GL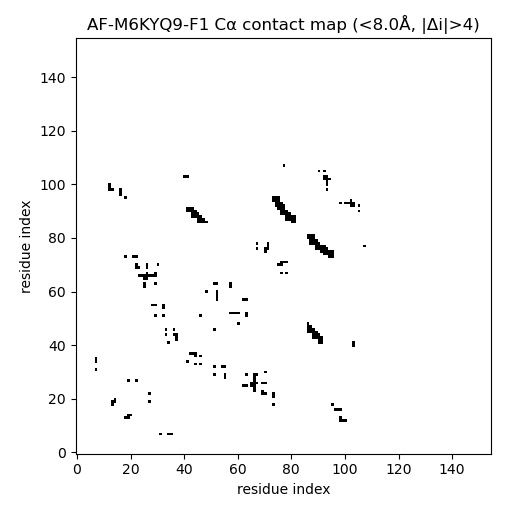N A CA 1
ATOM 619 C C . GLN A 1 78 ? 8.029 2.807 1.838 1.00 94.06 78 GLN A C 1
ATOM 621 O O . GLN A 1 78 ? 7.456 3.369 0.900 1.00 94.06 78 GLN A O 1
ATOM 626 N N . VAL A 1 79 ? 8.286 3.438 2.984 1.00 93.00 79 VAL A N 1
ATOM 627 C CA . VAL A 1 79 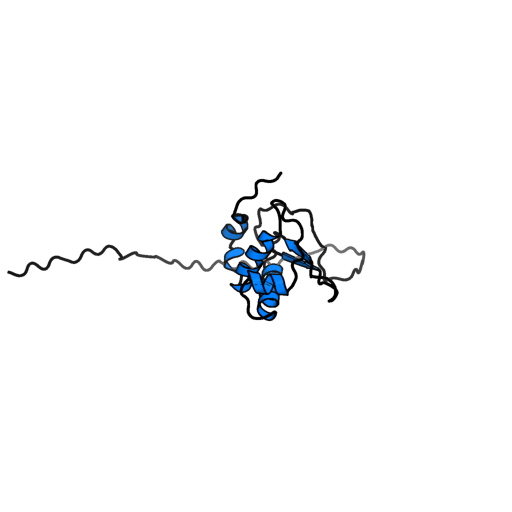? 7.858 4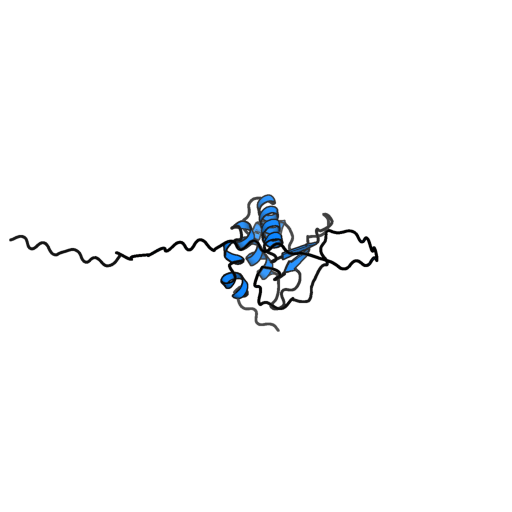.817 3.238 1.00 93.00 79 VAL A CA 1
ATOM 628 C C . VAL A 1 79 ? 9.007 5.622 3.818 1.00 93.00 79 VAL A C 1
ATOM 630 O O . VAL A 1 79 ? 9.504 5.306 4.895 1.00 93.00 79 VAL A O 1
ATOM 633 N N . THR A 1 80 ? 9.366 6.715 3.150 1.00 92.12 80 THR A N 1
ATOM 634 C CA . THR A 1 80 ? 10.209 7.753 3.746 1.00 92.12 80 THR A CA 1
ATOM 635 C C . THR A 1 80 ? 9.291 8.796 4.384 1.00 92.12 80 THR A C 1
ATOM 637 O O . THR A 1 80 ? 8.509 9.441 3.671 1.00 92.12 80 THR A O 1
ATOM 640 N N . PRO A 1 81 ? 9.318 8.958 5.719 1.00 87.88 81 PRO A N 1
ATOM 641 C CA . PRO A 1 81 ? 8.503 9.963 6.382 1.00 87.88 81 PRO A CA 1
ATOM 642 C C . PRO A 1 81 ? 8.911 11.366 5.919 1.00 87.88 81 PRO A C 1
ATOM 644 O O . PRO A 1 81 ? 10.084 11.648 5.694 1.00 87.88 81 PRO A O 1
ATOM 647 N N . GLY A 1 82 ? 7.920 12.242 5.763 1.00 84.81 82 GLY A N 1
ATOM 648 C CA . GLY A 1 82 ? 8.163 13.657 5.504 1.00 84.81 82 GLY A CA 1
ATOM 649 C C . GLY A 1 82 ? 8.386 14.412 6.814 1.00 84.81 82 GLY A C 1
ATOM 650 O O . GLY A 1 82 ? 8.053 13.921 7.892 1.00 84.81 82 GLY A O 1
ATOM 651 N N . THR A 1 83 ? 8.904 15.630 6.722 1.00 78.06 83 THR A N 1
ATOM 652 C CA . THR A 1 83 ? 9.291 16.475 7.869 1.00 78.06 83 THR A CA 1
ATOM 653 C C . THR A 1 83 ? 8.156 17.371 8.383 1.00 78.06 83 THR A C 1
ATOM 655 O O . THR A 1 83 ? 8.395 18.441 8.932 1.00 78.06 83 THR A O 1
ATOM 658 N N . GLY A 1 84 ? 6.894 16.990 8.161 1.00 70.38 84 GLY A N 1
ATOM 659 C CA . GLY A 1 84 ? 5.715 17.795 8.519 1.00 70.38 84 GLY A CA 1
ATOM 660 C C . GLY A 1 84 ? 5.383 18.899 7.507 1.00 70.38 84 GLY A C 1
ATOM 661 O O . GLY A 1 84 ? 4.213 19.092 7.192 1.00 70.38 84 GLY A O 1
ATOM 662 N N . HIS A 1 85 ? 6.396 19.539 6.916 1.00 75.38 85 HIS A N 1
ATOM 663 C CA . HIS A 1 85 ? 6.238 20.458 5.775 1.00 75.38 85 HIS A CA 1
ATOM 664 C C . HIS A 1 85 ? 6.197 19.737 4.422 1.00 75.38 85 HIS A C 1
ATOM 666 O O . HIS A 1 85 ? 5.768 20.299 3.418 1.00 75.38 85 HIS A O 1
ATOM 672 N N . THR A 1 86 ? 6.647 18.483 4.391 1.00 82.00 86 THR A N 1
ATOM 673 C CA . THR A 1 86 ? 6.704 17.648 3.191 1.00 82.00 86 THR A CA 1
ATOM 674 C C . THR A 1 86 ? 5.854 16.395 3.374 1.00 82.00 86 THR A C 1
ATOM 676 O O . THR A 1 86 ? 5.746 15.848 4.474 1.00 82.00 86 THR A O 1
ATOM 679 N N . SER A 1 87 ? 5.221 15.941 2.290 1.00 87.38 87 SER A N 1
ATOM 680 C CA . SER A 1 87 ? 4.460 14.687 2.297 1.00 87.38 87 SER A CA 1
ATOM 681 C C . SER A 1 87 ? 5.406 13.487 2.353 1.00 87.38 87 SER A C 1
ATOM 683 O O . SER A 1 87 ? 6.511 13.536 1.814 1.00 87.38 87 SER A O 1
ATOM 685 N N . SER A 1 88 ? 4.966 12.397 2.987 1.00 91.69 88 SER A N 1
ATOM 686 C CA . SER A 1 88 ? 5.700 11.129 2.951 1.00 91.69 88 SER A CA 1
ATOM 687 C C . SER A 1 88 ? 5.858 10.641 1.513 1.00 91.69 88 SER A C 1
ATOM 689 O O . SER A 1 88 ? 4.917 10.739 0.723 1.00 91.69 88 SER A O 1
ATOM 691 N N . ARG A 1 89 ? 7.029 10.087 1.193 1.00 94.81 89 ARG A N 1
ATOM 692 C CA . ARG A 1 89 ? 7.277 9.409 -0.082 1.00 94.81 89 ARG A CA 1
ATOM 693 C C . ARG A 1 89 ? 7.009 7.919 0.075 1.00 94.81 89 ARG A C 1
ATOM 695 O O . ARG A 1 89 ? 7.456 7.313 1.046 1.00 94.81 89 ARG A O 1
ATOM 702 N N . TYR A 1 90 ? 6.282 7.359 -0.877 1.00 95.69 90 TYR A N 1
ATOM 703 C CA . TYR A 1 90 ? 5.890 5.961 -0.939 1.00 95.69 90 TYR A CA 1
ATOM 704 C C . TYR A 1 90 ? 6.588 5.300 -2.118 1.00 95.69 90 TYR A C 1
ATOM 706 O O . TYR A 1 90 ? 6.529 5.806 -3.240 1.00 95.69 90 TYR A O 1
ATOM 714 N N . TYR A 1 91 ? 7.215 4.166 -1.845 1.00 94.88 91 TYR A N 1
ATOM 715 C CA . TYR A 1 91 ? 7.967 3.368 -2.799 1.00 94.88 91 TYR A CA 1
ATOM 716 C C . TYR A 1 91 ? 7.326 1.992 -2.862 1.00 94.88 91 TYR A C 1
ATOM 718 O O . TYR A 1 91 ? 7.178 1.340 -1.829 1.00 94.88 91 TYR A O 1
ATOM 726 N N . PHE A 1 92 ? 6.895 1.569 -4.045 1.00 93.69 92 PHE A N 1
ATOM 727 C CA . PHE A 1 92 ? 6.345 0.231 -4.215 1.00 93.69 92 PHE A CA 1
ATOM 728 C C . PHE A 1 92 ? 7.475 -0.787 -4.174 1.00 93.69 92 PHE A C 1
ATOM 730 O O . PHE A 1 92 ? 8.500 -0.623 -4.835 1.00 93.69 92 PHE A O 1
ATOM 737 N N . CYS A 1 93 ? 7.268 -1.837 -3.393 1.00 91.38 93 CYS A N 1
ATOM 738 C CA . CYS A 1 93 ? 8.205 -2.939 -3.257 1.00 91.38 93 CYS A CA 1
ATOM 739 C C . CYS A 1 93 ? 7.477 -4.244 -3.559 1.00 91.38 93 CYS A C 1
ATOM 741 O O . CYS A 1 93 ? 6.248 -4.294 -3.545 1.00 91.38 93 CYS A O 1
ATOM 743 N N . PHE A 1 94 ? 8.234 -5.300 -3.834 1.00 93.38 94 PHE A N 1
ATOM 744 C CA . PHE A 1 94 ? 7.677 -6.618 -4.136 1.00 93.38 94 PHE A CA 1
ATOM 745 C C . PHE A 1 94 ? 8.483 -7.693 -3.404 1.00 93.38 94 PHE A C 1
ATOM 747 O O . PHE A 1 94 ? 8.905 -8.687 -3.987 1.00 93.38 94 PHE A O 1
ATOM 754 N N . ASN A 1 95 ? 8.726 -7.454 -2.112 1.00 91.38 95 ASN A N 1
ATOM 755 C CA . ASN A 1 95 ? 9.627 -8.232 -1.258 1.00 91.38 95 ASN A CA 1
ATOM 756 C C . ASN A 1 95 ? 8.837 -9.166 -0.325 1.00 91.38 95 ASN A C 1
ATOM 758 O O . ASN A 1 95 ? 9.150 -9.285 0.859 1.00 91.38 95 ASN A O 1
ATOM 762 N N . TYR A 1 96 ? 7.769 -9.777 -0.833 1.00 92.38 96 TYR A N 1
ATOM 763 C CA . TYR A 1 96 ? 6.984 -10.773 -0.104 1.00 92.38 96 TYR A CA 1
ATOM 764 C C . TYR A 1 96 ? 7.486 -12.198 -0.398 1.00 92.38 96 TYR A C 1
ATOM 766 O O . TYR A 1 96 ? 8.098 -12.432 -1.446 1.00 92.38 96 TYR A O 1
ATOM 774 N N . PRO A 1 97 ? 7.240 -13.170 0.503 1.00 88.00 97 PRO A N 1
ATOM 775 C CA . PRO A 1 97 ? 7.632 -14.559 0.287 1.00 88.00 97 PRO A CA 1
ATOM 776 C C . PRO A 1 97 ? 7.089 -15.111 -1.036 1.00 88.00 97 PRO A C 1
ATOM 778 O O . PRO A 1 97 ? 5.896 -15.010 -1.312 1.00 88.00 97 PRO A O 1
ATOM 781 N N . GLY A 1 98 ? 7.971 -15.696 -1.848 1.00 87.75 98 GLY A N 1
ATOM 782 C CA . GLY A 1 98 ? 7.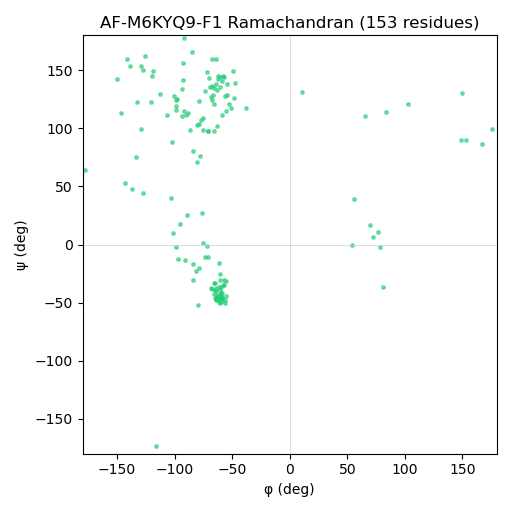597 -16.283 -3.138 1.00 87.75 98 GLY A CA 1
ATOM 783 C C . GLY A 1 98 ? 7.348 -15.279 -4.269 1.00 87.75 98 GLY A C 1
ATOM 784 O O . GLY A 1 98 ? 6.862 -15.699 -5.316 1.00 87.75 98 GLY A O 1
ATOM 785 N N . SER A 1 99 ? 7.683 -13.994 -4.086 1.00 91.69 99 SER A N 1
ATOM 786 C CA . SER A 1 99 ? 7.567 -12.979 -5.140 1.00 91.69 99 SER A CA 1
ATOM 787 C C . SER A 1 99 ? 8.341 -13.369 -6.396 1.00 91.69 99 SER A C 1
ATOM 789 O O . SER A 1 99 ? 9.539 -13.662 -6.344 1.00 91.69 99 SER A O 1
ATOM 791 N N . LYS A 1 100 ? 7.653 -13.336 -7.539 1.00 92.38 100 LYS A N 1
ATOM 792 C CA . LYS A 1 100 ? 8.248 -13.533 -8.872 1.00 92.38 100 LYS A CA 1
ATOM 793 C C . LYS A 1 100 ? 8.516 -12.211 -9.585 1.00 92.38 100 LYS A C 1
ATOM 795 O O . LYS A 1 100 ? 9.018 -12.206 -10.709 1.00 92.38 100 LYS A O 1
ATOM 800 N N . ILE A 1 101 ? 8.153 -11.088 -8.965 1.00 87.19 101 ILE A N 1
ATOM 801 C CA . ILE A 1 101 ? 8.328 -9.762 -9.549 1.00 87.19 101 ILE A CA 1
ATOM 802 C C . ILE A 1 101 ? 9.796 -9.356 -9.369 1.00 87.19 101 ILE A C 1
ATOM 804 O O . ILE A 1 101 ? 10.277 -9.317 -8.234 1.00 87.19 101 ILE A O 1
ATOM 808 N N . PRO A 1 102 ? 10.520 -9.024 -10.455 1.00 78.81 102 PRO A N 1
ATOM 809 C CA . PRO A 1 102 ? 11.897 -8.571 -10.347 1.00 78.81 102 PRO A CA 1
ATOM 810 C C . PRO A 1 102 ? 12.000 -7.335 -9.443 1.00 78.81 102 PRO A C 1
ATOM 812 O O . PRO A 1 102 ? 11.118 -6.468 -9.508 1.00 78.81 102 PRO A O 1
ATOM 815 N N . PRO A 1 103 ? 13.078 -7.199 -8.650 1.00 68.94 103 PRO A N 1
ATOM 816 C CA . PRO A 1 103 ? 13.305 -6.012 -7.840 1.00 68.94 103 PRO A CA 1
ATOM 817 C C . PRO A 1 103 ? 13.280 -4.761 -8.721 1.00 68.94 103 PRO A C 1
ATOM 819 O O . PRO A 1 103 ? 14.131 -4.578 -9.592 1.00 68.94 103 PRO A O 1
ATOM 822 N N . GLN A 1 104 ? 12.298 -3.889 -8.501 1.00 66.69 104 GLN A N 1
ATOM 823 C CA . GLN A 1 104 ? 12.154 -2.646 -9.256 1.00 66.69 104 GLN A CA 1
ATOM 824 C C . GLN A 1 104 ? 13.115 -1.595 -8.695 1.00 66.69 104 GLN A C 1
ATOM 826 O O . GLN A 1 104 ? 12.683 -0.685 -8.003 1.00 66.69 104 GLN A O 1
ATOM 831 N N . GLY A 1 105 ? 14.424 -1.769 -8.922 1.00 47.91 105 GLY A N 1
ATOM 832 C CA . GLY A 1 105 ? 15.483 -0.743 -8.860 1.00 47.91 105 GLY A CA 1
ATOM 833 C C . GLY A 1 105 ? 15.640 0.112 -7.591 1.00 47.91 105 GLY A C 1
ATOM 834 O O . GLY A 1 105 ? 16.527 0.959 -7.547 1.00 47.91 105 GLY A O 1
ATOM 835 N N . TYR A 1 106 ? 14.817 -0.076 -6.566 1.00 51.84 106 TYR A N 1
ATOM 836 C CA . TYR A 1 106 ? 14.732 0.810 -5.420 1.00 51.84 106 TYR A CA 1
ATOM 837 C C . TYR A 1 106 ? 14.743 -0.008 -4.134 1.00 51.84 106 TYR A C 1
ATOM 839 O O . TYR A 1 106 ? 13.732 -0.232 -3.475 1.00 51.84 106 TYR A O 1
ATOM 847 N N . ASN A 1 107 ? 15.937 -0.490 -3.805 1.00 46.09 107 ASN A N 1
ATOM 848 C CA . ASN A 1 107 ? 16.237 -1.026 -2.490 1.00 46.09 107 ASN A CA 1
ATOM 849 C C . ASN A 1 107 ? 16.657 0.151 -1.605 1.00 46.09 107 ASN A C 1
ATOM 851 O O . ASN A 1 107 ? 17.817 0.560 -1.649 1.00 46.09 107 ASN A O 1
ATOM 855 N N . PHE A 1 108 ? 15.755 0.699 -0.785 1.00 51.06 108 PHE A N 1
ATOM 856 C CA . PHE A 1 108 ? 16.258 1.304 0.446 1.00 51.06 108 PHE A CA 1
ATOM 857 C C . PHE A 1 108 ? 16.828 0.158 1.277 1.00 51.06 108 PHE A C 1
ATOM 859 O O . PHE A 1 108 ? 16.110 -0.794 1.601 1.00 51.06 108 PHE A O 1
ATOM 866 N N . GLY A 1 109 ? 18.122 0.244 1.595 1.00 42.53 109 GLY A N 1
ATOM 867 C CA . GLY A 1 109 ? 18.700 -0.550 2.669 1.00 42.53 109 GLY A CA 1
ATOM 868 C C . GLY A 1 109 ? 17.799 -0.445 3.898 1.00 42.53 109 GLY A C 1
ATOM 869 O O . GLY A 1 109 ? 17.228 0.614 4.168 1.00 42.53 109 GLY A O 1
ATOM 870 N N . ASN A 1 110 ? 17.616 -1.571 4.580 1.00 37.16 110 ASN A N 1
ATOM 871 C CA . ASN A 1 110 ? 16.818 -1.699 5.792 1.00 37.16 110 ASN A CA 1
ATOM 872 C C . ASN A 1 110 ? 16.985 -0.452 6.693 1.00 37.16 110 ASN A C 1
ATOM 874 O O . ASN A 1 110 ? 18.100 -0.200 7.153 1.00 37.16 110 ASN A O 1
ATOM 878 N N . PRO A 1 111 ? 15.938 0.345 6.984 1.00 40.38 111 PRO A N 1
ATOM 879 C CA . PRO A 1 111 ? 16.041 1.408 7.973 1.00 40.38 111 PRO A CA 1
ATOM 880 C C . PRO A 1 111 ? 15.953 0.756 9.357 1.00 40.38 111 PRO A C 1
ATOM 882 O O . PRO A 1 111 ? 14.906 0.742 9.998 1.00 40.38 111 PRO A O 1
ATOM 885 N N . GLY A 1 112 ? 17.043 0.120 9.775 1.00 38.59 112 GLY A N 1
ATOM 886 C CA . GLY A 1 112 ? 17.115 -0.630 11.022 1.00 38.59 112 GLY A CA 1
ATOM 887 C C . GLY A 1 112 ? 18.362 -1.499 11.074 1.00 38.59 112 GLY A C 1
ATOM 888 O O . GLY A 1 112 ? 18.316 -2.668 10.704 1.00 38.59 112 GLY A O 1
ATOM 889 N N . GLY A 1 113 ? 19.465 -0.917 11.538 1.00 30.16 113 GLY A N 1
ATOM 890 C CA . GLY A 1 113 ? 20.703 -1.638 11.812 1.00 30.16 113 GLY A CA 1
ATOM 891 C C . GLY A 1 113 ? 21.902 -0.740 11.586 1.00 30.16 113 GLY A C 1
ATOM 892 O O . GLY A 1 113 ? 22.401 -0.655 10.473 1.00 30.16 113 GLY A O 1
ATOM 893 N N . GLY A 1 114 ? 22.319 -0.036 12.639 1.00 29.56 114 GLY A N 1
ATOM 894 C CA . GLY A 1 114 ? 23.564 0.715 12.624 1.00 29.56 114 GLY A CA 1
ATOM 895 C C . GLY A 1 114 ? 24.730 -0.191 12.246 1.00 29.56 114 GLY A C 1
ATOM 896 O O . GLY A 1 114 ? 24.826 -1.333 12.697 1.00 29.56 114 GLY A O 1
ATOM 897 N N . GLU A 1 115 ? 25.599 0.353 11.409 1.00 35.00 115 GLU A N 1
ATOM 898 C CA . GLU A 1 115 ? 26.905 -0.194 11.096 1.00 35.00 115 GLU A CA 1
ATOM 899 C C . GLU A 1 115 ? 27.657 -0.501 12.397 1.00 35.00 115 GLU A C 1
ATOM 901 O O . GLU A 1 115 ? 27.973 0.383 13.194 1.00 35.00 115 GLU A O 1
ATOM 906 N N . LYS A 1 116 ? 27.963 -1.778 12.607 1.00 34.06 116 LYS A N 1
ATOM 907 C CA . LYS A 1 116 ? 29.227 -2.170 13.217 1.00 34.06 116 LYS A CA 1
ATOM 908 C C . LYS A 1 116 ? 29.849 -3.219 12.322 1.00 34.06 116 LYS A C 1
ATOM 910 O O . LYS A 1 116 ? 29.491 -4.392 12.357 1.00 34.06 116 LYS A O 1
ATOM 915 N N . GLU A 1 117 ? 30.786 -2.749 11.511 1.00 34.06 117 GLU A N 1
ATOM 916 C CA . GLU A 1 117 ? 31.888 -3.567 11.042 1.00 34.06 117 GLU A CA 1
ATOM 917 C C . GLU A 1 117 ? 32.507 -4.289 12.242 1.00 34.06 117 GLU A C 1
ATOM 919 O O . GLU A 1 117 ? 32.896 -3.676 13.240 1.00 34.06 117 GLU A O 1
ATOM 924 N N . THR A 1 118 ? 32.615 -5.608 12.165 1.00 31.84 118 THR A N 1
ATOM 925 C CA . THR A 1 118 ? 33.668 -6.325 12.879 1.00 31.84 118 THR A CA 1
ATOM 926 C C . THR A 1 118 ? 34.072 -7.519 12.029 1.00 31.84 118 THR A C 1
ATOM 928 O O . THR A 1 118 ? 33.289 -8.431 11.775 1.00 31.84 118 THR A O 1
ATOM 931 N N . GLN A 1 119 ? 35.307 -7.459 11.538 1.00 35.16 119 GLN A N 1
ATOM 932 C CA . GLN A 1 119 ? 36.037 -8.584 10.970 1.00 35.16 119 GLN A CA 1
ATOM 933 C C . GLN A 1 119 ? 36.212 -9.679 12.035 1.00 35.16 119 GLN A C 1
ATOM 935 O O . GLN A 1 119 ? 36.475 -9.358 13.192 1.00 35.16 119 GLN A O 1
ATOM 940 N N . GLY A 1 120 ? 36.160 -10.959 11.647 1.00 29.34 120 GLY A N 1
ATOM 941 C CA . GLY A 1 120 ? 36.675 -12.039 12.500 1.00 29.34 120 GLY A CA 1
ATOM 942 C C . GLY A 1 120 ? 36.047 -13.420 12.308 1.00 29.34 120 GLY A C 1
ATOM 943 O O . GLY A 1 120 ? 35.085 -13.764 12.976 1.00 29.34 120 GLY A O 1
ATOM 944 N N . VAL A 1 121 ? 36.641 -14.192 11.395 1.00 32.81 121 VAL A N 1
ATOM 945 C CA . VAL A 1 121 ? 36.878 -15.655 11.381 1.00 32.81 121 VAL A CA 1
ATOM 946 C C . VAL A 1 121 ? 36.191 -16.539 12.447 1.00 32.81 121 VAL A C 1
ATOM 948 O O . VAL A 1 121 ? 36.405 -16.366 13.641 1.00 32.81 121 VAL A O 1
ATOM 951 N N . GLY A 1 122 ? 35.564 -17.639 11.996 1.00 27.33 122 GLY A N 1
ATOM 952 C CA . GLY A 1 122 ? 35.330 -18.831 12.826 1.00 27.33 122 GLY A CA 1
ATOM 953 C C . GLY A 1 122 ? 34.498 -19.931 12.153 1.00 27.33 122 GLY A C 1
ATOM 954 O O . GLY A 1 122 ? 33.276 -19.860 12.130 1.00 27.33 122 GLY A O 1
ATOM 955 N N . LYS A 1 123 ? 35.155 -20.971 11.619 1.00 37.72 123 LYS A N 1
ATOM 956 C CA . LYS A 1 123 ? 34.530 -22.252 11.233 1.00 37.72 123 LYS A CA 1
ATOM 957 C C . LYS A 1 123 ? 34.053 -23.015 12.481 1.00 37.72 123 LYS A C 1
ATOM 959 O O . LYS A 1 123 ? 34.848 -23.155 13.404 1.00 37.72 123 LYS A O 1
ATOM 964 N N . ASN A 1 124 ? 32.840 -23.583 12.435 1.00 33.72 124 ASN A N 1
ATOM 965 C CA . ASN A 1 124 ? 32.477 -24.981 12.768 1.00 33.72 124 ASN A CA 1
ATOM 966 C C . ASN A 1 124 ? 31.043 -25.117 13.324 1.00 33.72 124 ASN A C 1
ATOM 968 O O . ASN A 1 124 ? 30.714 -24.508 14.332 1.00 33.72 124 ASN A O 1
ATOM 972 N N . GLY A 1 125 ? 30.281 -26.058 12.745 1.00 30.00 125 GLY A N 1
ATOM 973 C CA . GLY A 1 125 ? 29.620 -27.114 13.527 1.00 30.00 125 GLY A CA 1
ATOM 974 C C . GLY A 1 125 ? 28.115 -27.029 13.831 1.00 30.00 125 GLY A C 1
ATOM 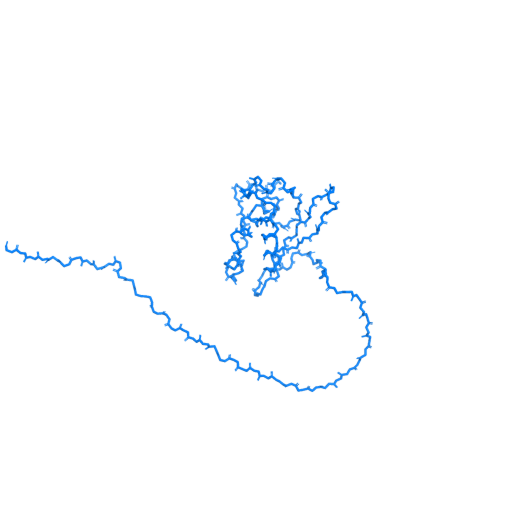975 O O . GLY A 1 125 ? 27.675 -26.174 14.586 1.00 30.00 125 GLY A O 1
ATOM 976 N N . SER A 1 126 ? 27.405 -28.070 13.359 1.00 35.53 126 SER A N 1
ATOM 977 C CA . SER A 1 126 ? 26.172 -28.718 13.878 1.00 35.53 126 SER A CA 1
ATOM 978 C C . SER A 1 126 ? 24.855 -27.916 13.904 1.00 35.53 126 SER A C 1
ATOM 980 O O . SER A 1 126 ? 24.739 -26.916 14.592 1.00 35.53 126 SER A O 1
ATOM 982 N N . GLN A 1 127 ? 23.854 -28.246 13.075 1.00 36.31 127 GLN A N 1
ATOM 983 C CA . GLN A 1 127 ? 22.930 -29.405 13.116 1.00 36.31 127 GLN A CA 1
ATOM 984 C C . GLN A 1 127 ? 21.741 -29.168 14.064 1.00 36.31 127 GLN A C 1
ATOM 986 O O . GLN A 1 127 ? 21.895 -29.081 15.275 1.00 36.31 127 GLN A O 1
ATOM 991 N N . GLY A 1 128 ? 20.543 -29.096 13.476 1.00 34.16 128 GLY A N 1
ATOM 992 C CA . GLY A 1 128 ? 19.270 -28.929 14.175 1.00 34.16 128 GLY A CA 1
ATOM 993 C C . GLY A 1 128 ? 18.105 -28.935 13.188 1.00 34.16 128 GLY A C 1
ATOM 994 O O . GLY A 1 128 ? 17.457 -27.914 12.988 1.00 34.16 128 GLY A O 1
ATOM 995 N N . SER A 1 129 ? 17.901 -30.070 12.514 1.00 38.22 129 SER A N 1
ATOM 996 C CA . SER A 1 129 ? 16.732 -30.320 11.666 1.00 38.22 129 SER A CA 1
ATOM 997 C C . SER A 1 129 ? 15.530 -30.598 12.569 1.00 38.22 129 SER A C 1
ATOM 999 O O . SER A 1 129 ? 15.492 -31.626 13.241 1.00 38.22 129 SER A O 1
ATOM 1001 N N . GLY A 1 130 ? 14.585 -29.662 12.627 1.00 38.00 130 GLY A N 1
ATOM 1002 C CA . GLY A 1 130 ? 13.262 -29.863 13.211 1.00 38.00 130 GLY A CA 1
ATOM 1003 C C . GLY A 1 130 ? 12.259 -30.062 12.084 1.00 38.00 130 GLY A C 1
ATOM 1004 O O . GLY A 1 130 ? 11.700 -29.097 11.572 1.00 38.00 130 GLY A O 1
ATOM 1005 N N . GLU A 1 131 ? 12.090 -31.310 11.664 1.00 41.28 131 GLU A N 1
ATOM 1006 C CA . GLU A 1 131 ? 11.117 -31.744 10.665 1.00 41.28 131 GLU A CA 1
ATOM 1007 C C . GLU A 1 131 ? 9.711 -31.659 11.280 1.00 41.28 131 GLU A C 1
ATOM 1009 O O . GLU A 1 131 ? 9.298 -32.518 12.055 1.00 41.28 131 GLU A O 1
ATOM 1014 N N . VAL A 1 132 ? 8.989 -30.569 11.007 1.00 53.00 132 VAL A N 1
ATOM 1015 C CA . VAL A 1 132 ? 7.575 -30.445 11.387 1.00 53.00 132 VAL A CA 1
ATOM 1016 C C . VAL A 1 132 ? 6.746 -30.993 10.234 1.00 53.00 132 VAL A C 1
ATOM 1018 O O . VAL A 1 132 ? 6.715 -30.415 9.147 1.00 53.00 132 VAL A O 1
ATOM 1021 N N . THR A 1 133 ? 6.092 -32.128 10.462 1.00 51.69 133 THR A N 1
ATOM 1022 C CA . THR A 1 133 ? 5.183 -32.750 9.499 1.00 51.69 133 THR A CA 1
ATOM 1023 C C . THR A 1 133 ? 3.977 -31.832 9.232 1.00 51.69 133 THR A C 1
ATOM 1025 O O . THR A 1 133 ? 3.380 -31.309 10.178 1.00 51.69 133 THR A O 1
ATOM 1028 N N . PRO A 1 134 ? 3.583 -31.594 7.965 1.00 58.81 134 PRO A N 1
ATOM 1029 C CA . PRO A 1 134 ? 2.420 -30.765 7.665 1.00 58.81 134 PRO A CA 1
ATOM 1030 C C . PRO A 1 134 ? 1.126 -31.465 8.102 1.00 58.81 134 PRO A C 1
ATOM 1032 O O . PRO A 1 134 ? 0.846 -32.590 7.689 1.00 58.81 134 PRO A O 1
ATOM 1035 N N . ASN A 1 135 ? 0.300 -30.787 8.902 1.00 56.44 135 ASN A N 1
ATOM 1036 C CA . ASN A 1 135 ? -1.062 -31.233 9.201 1.00 56.44 135 ASN A CA 1
ATOM 1037 C C . ASN A 1 135 ? -1.940 -31.066 7.950 1.00 56.44 135 ASN A C 1
ATOM 1039 O O . ASN A 1 135 ? -2.440 -29.977 7.668 1.00 56.44 135 ASN A O 1
ATOM 1043 N N . HIS A 1 136 ? -2.133 -32.145 7.192 1.00 67.19 136 HIS A N 1
ATOM 1044 C CA . HIS A 1 136 ? -3.069 -32.172 6.071 1.00 67.19 136 HIS A CA 1
ATOM 1045 C C . HIS A 1 136 ? -4.508 -32.291 6.592 1.00 67.19 136 HIS A C 1
ATOM 1047 O O . HIS A 1 136 ? -4.927 -33.346 7.064 1.00 67.19 136 HIS A O 1
ATOM 1053 N N . ILE A 1 137 ? -5.276 -31.203 6.501 1.00 75.25 137 ILE A N 1
ATOM 1054 C CA . ILE A 1 137 ? -6.724 -31.222 6.737 1.00 75.25 137 ILE A CA 1
ATOM 1055 C C . ILE A 1 137 ? -7.409 -31.539 5.403 1.00 75.25 137 ILE A C 1
ATOM 1057 O O . ILE A 1 137 ? -7.371 -30.731 4.476 1.00 75.25 137 ILE A O 1
ATOM 1061 N N . ASN A 1 138 ? -8.053 -32.703 5.305 1.00 54.38 138 ASN A N 1
ATOM 1062 C CA . ASN A 1 138 ? -8.876 -33.069 4.150 1.00 54.38 138 ASN A CA 1
ATOM 1063 C C . ASN A 1 138 ? -10.257 -32.411 4.273 1.00 54.38 138 ASN A C 1
ATOM 1065 O O . ASN A 1 138 ? -11.102 -32.877 5.036 1.00 54.38 138 ASN A O 1
ATOM 1069 N N . ILE A 1 139 ? -10.499 -31.335 3.521 1.00 71.38 139 ILE A N 1
ATOM 1070 C CA . ILE A 1 139 ? -11.823 -30.706 3.419 1.00 71.38 139 ILE A CA 1
ATOM 1071 C C . ILE A 1 139 ? -12.487 -31.191 2.130 1.00 71.38 139 ILE A C 1
ATOM 1073 O O . ILE A 1 139 ? -12.007 -30.908 1.035 1.00 71.38 139 ILE A O 1
ATOM 1077 N N . THR A 1 140 ? -13.602 -31.911 2.259 1.00 65.50 140 THR A N 1
ATOM 1078 C CA . THR A 1 140 ? -14.470 -32.273 1.127 1.00 65.50 140 THR A CA 1
ATOM 1079 C C . THR A 1 140 ? -15.641 -31.294 1.081 1.00 65.50 140 THR A C 1
ATOM 1081 O O . THR A 1 140 ? -16.344 -31.145 2.078 1.00 65.50 140 THR A O 1
ATOM 1084 N N . ILE A 1 141 ? -15.853 -30.623 -0.055 1.00 73.38 141 ILE A N 1
ATOM 1085 C CA . ILE A 1 141 ? -16.981 -29.703 -0.268 1.00 73.38 141 ILE A CA 1
ATOM 1086 C C . ILE A 1 141 ? -17.980 -30.384 -1.207 1.00 73.38 141 ILE A C 1
ATOM 1088 O O . ILE A 1 141 ? -17.693 -30.571 -2.388 1.00 73.38 141 ILE A O 1
ATOM 1092 N N . THR A 1 142 ? -19.154 -30.747 -0.694 1.00 67.94 142 THR A N 1
ATOM 1093 C CA . THR A 1 142 ? -20.285 -31.239 -1.492 1.00 67.94 142 THR A CA 1
ATOM 1094 C C . THR A 1 142 ? -21.276 -30.104 -1.751 1.00 67.94 142 THR A C 1
ATOM 1096 O O . THR A 1 142 ? -21.732 -29.430 -0.829 1.00 67.94 142 THR A O 1
ATOM 1099 N N . ASN A 1 143 ? -21.587 -29.859 -3.027 1.00 62.41 143 ASN A N 1
ATOM 1100 C CA . ASN A 1 143 ? -22.551 -28.844 -3.447 1.00 62.41 143 ASN A CA 1
ATOM 1101 C C . ASN A 1 143 ? -23.945 -29.472 -3.614 1.00 62.41 143 ASN A C 1
ATOM 1103 O O . ASN A 1 143 ? -24.171 -30.217 -4.565 1.00 62.41 143 ASN A O 1
ATOM 1107 N N . ASN A 1 144 ? -24.885 -29.135 -2.727 1.00 72.44 144 ASN A N 1
ATOM 1108 C CA . ASN A 1 144 ? -26.267 -29.633 -2.778 1.00 72.44 144 ASN A CA 1
ATOM 1109 C C . ASN A 1 144 ? -27.241 -28.673 -3.496 1.00 72.44 144 ASN A C 1
ATOM 1111 O O . ASN A 1 144 ? -28.452 -28.804 -3.343 1.00 72.44 144 ASN A O 1
ATOM 1115 N N . GLN A 1 145 ? -26.758 -27.707 -4.287 1.00 65.88 145 GLN A N 1
ATOM 1116 C CA . GLN A 1 145 ? -27.619 -26.691 -4.920 1.00 65.88 145 GLN A CA 1
ATOM 1117 C C . GLN A 1 145 ? -28.512 -27.198 -6.071 1.00 65.88 145 GLN A C 1
ATOM 1119 O O . GLN A 1 145 ? -29.308 -26.423 -6.592 1.00 65.88 145 GLN A O 1
ATOM 1124 N N . HIS A 1 146 ? -28.446 -28.482 -6.436 1.00 60.44 146 HIS A N 1
ATOM 1125 C CA . HIS A 1 146 ? -29.310 -29.084 -7.462 1.00 60.44 146 HIS A CA 1
ATOM 1126 C C . HIS A 1 146 ? -30.034 -30.348 -6.973 1.00 60.44 146 HIS A C 1
ATOM 1128 O O . HIS A 1 146 ? -30.092 -31.351 -7.679 1.00 60.44 146 HIS A O 1
ATOM 1134 N N . GLN A 1 147 ? -30.599 -30.322 -5.764 1.00 59.56 147 GLN A N 1
ATOM 1135 C CA . GLN A 1 147 ? -31.653 -31.279 -5.423 1.00 59.56 147 GLN A CA 1
ATOM 1136 C C . GLN A 1 147 ? -32.967 -30.792 -6.045 1.00 59.56 147 GLN A C 1
ATOM 1138 O O . GLN A 1 147 ? -33.570 -29.828 -5.574 1.00 59.56 147 GLN A O 1
ATOM 1143 N N . GLU A 1 148 ? -33.380 -31.421 -7.148 1.00 65.38 148 GLU A N 1
ATOM 1144 C CA . GLU A 1 148 ? -34.729 -31.247 -7.686 1.00 65.38 148 GLU A CA 1
ATOM 1145 C C . GLU A 1 148 ? -35.758 -31.709 -6.638 1.00 65.38 148 GLU A C 1
ATOM 1147 O O . GLU A 1 148 ? -35.573 -32.765 -6.028 1.00 65.38 148 GLU A O 1
ATOM 1152 N N . PRO A 1 149 ? -36.846 -30.957 -6.401 1.00 58.91 149 PRO A N 1
ATOM 1153 C CA . PRO A 1 149 ? -37.887 -31.396 -5.487 1.00 58.91 149 PRO A CA 1
ATOM 1154 C C . PRO A 1 149 ? -38.611 -32.616 -6.069 1.00 58.91 149 PRO A C 1
ATOM 1156 O O . PRO A 1 149 ? -39.149 -32.570 -7.179 1.00 58.91 149 PRO A O 1
ATOM 1159 N N . GLU A 1 150 ? -38.646 -33.705 -5.299 1.00 57.75 150 GLU A N 1
ATOM 1160 C CA . GLU A 1 150 ? -39.447 -34.886 -5.606 1.00 57.75 150 GLU A CA 1
ATOM 1161 C C . GLU A 1 150 ? -40.908 -34.481 -5.850 1.00 57.75 150 GLU A C 1
ATOM 1163 O O . GLU A 1 150 ? -41.582 -33.905 -4.991 1.00 57.75 150 GLU A O 1
ATOM 1168 N N . LYS A 1 151 ? -41.421 -34.794 -7.044 1.00 54.03 151 LYS A N 1
ATOM 1169 C CA . LYS A 1 151 ? -42.845 -34.664 -7.357 1.00 54.03 151 LYS A CA 1
ATOM 1170 C C . LYS A 1 151 ? -43.630 -35.661 -6.507 1.00 54.03 151 LYS A C 1
ATOM 1172 O O . LYS A 1 151 ? -43.784 -36.820 -6.891 1.00 54.03 151 LYS A O 1
ATOM 1177 N N . GLN A 1 152 ? -44.191 -35.196 -5.394 1.00 54.47 152 GLN A N 1
ATOM 1178 C CA . GLN A 1 152 ? -45.280 -35.895 -4.720 1.00 54.47 152 GLN A CA 1
ATOM 1179 C C . GLN A 1 152 ? -46.492 -35.942 -5.662 1.00 54.47 152 GLN A C 1
ATOM 1181 O O . GLN A 1 152 ? -47.204 -34.956 -5.847 1.00 54.47 152 GLN A O 1
ATOM 1186 N N . LYS A 1 153 ? -46.718 -37.101 -6.288 1.00 46.94 153 LYS A N 1
ATOM 1187 C CA . LYS A 1 153 ? -47.991 -37.429 -6.934 1.00 46.94 153 LYS A CA 1
ATOM 1188 C C . LYS A 1 153 ? -49.000 -37.777 -5.842 1.00 46.94 153 LYS A C 1
ATOM 1190 O O . LYS A 1 153 ? -49.017 -38.906 -5.362 1.00 46.94 153 LYS A O 1
ATOM 1195 N N . ASN A 1 154 ? -49.839 -36.815 -5.475 1.00 47.84 154 ASN A N 1
ATOM 1196 C CA . ASN A 1 154 ? -51.071 -37.081 -4.743 1.00 47.84 154 ASN A CA 1
ATOM 1197 C C . ASN A 1 154 ? -52.251 -37.098 -5.722 1.00 47.84 154 ASN A C 1
ATOM 1199 O O . ASN A 1 154 ? -52.514 -36.081 -6.353 1.00 47.84 154 ASN A O 1
ATOM 1203 N N . LYS A 1 155 ? -52.905 -38.268 -5.763 1.00 45.12 155 LYS A N 1
ATOM 1204 C CA . LYS A 1 155 ? -54.251 -38.610 -6.263 1.00 45.12 155 LYS A CA 1
ATOM 1205 C C . LYS A 1 155 ? -54.659 -38.168 -7.668 1.00 45.12 155 LYS A C 1
ATOM 1207 O O . LYS A 1 155 ? -54.977 -36.981 -7.868 1.00 45.12 155 LYS A O 1
#

pLDDT: mean 76.72, std 23.25, range [27.33, 98.31]

Nearest PDB structures (foldseek):
  5hs8-assembly1_A  TM=5.940E-01  e=4.190E-02  Bacillus subtilis subsp. subtilis str. 168
  5hs7-assembly1_A  TM=5.572E-01  e=5.083E-02  Bacillus subtilis subsp. subtilis str. 168
  2l01-assembly1_B  TM=5.704E-01  e=1.843E-01  Phocaeicola vulgatus ATCC 8482
  6r7f-assembly1_G  TM=7.087E-01  e=1.448E+00  Homo sapiens

Secondary structure (DSSP, 8-state):
-----SS----HHHHHTSTTTTS-HHHHHHHHHHHTTS-TT---B---HHHHHHHH--SSHHHHHHHHHHHHHTTSEEEE---SSSPPEEEE---STT--S---S-----SS--------------------------------TT-PPP-----